Protein AF-A0A659UHC3-F1 (afdb_monomer)

Secondary structure (DSSP, 8-state):
-HHHHHHHHHHHHHTSSS----EEEE-TT--HHHHHHHHHHHHHTT-SEEEE---BS---S-SSGGGGG--S-B-SHHHHHHHHHHHHHHHHHHTTTSEEE-

Sequence (102 aa):
QLGELLSRVMAARATAIARPPVFLKIAPDLVEAELEDIAAEVIEKRIDGIIVSNTTISRPALRSGNAARETGGLSGTPLFERSTIVLAKMRKLVGPDMAIIG

pLDDT: mean 96.01, std 3.43, range [84.88, 98.88]

Foldseek 3Di:
DVLVVLLVVCVVLVPDPDNDQAEAEEALPDDLVVLLVVLVSCVVSVHQAYEQHDFDQDQDPDPPPPVSVDGDGDDDPVCVVSSVVSQVSNCVSNDDPRDYHD

Structure (mmCIF, N/CA/C/O backbone):
data_AF-A0A659UHC3-F1
#
_entry.id   AF-A0A659UHC3-F1
#
loop_
_atom_site.group_PDB
_atom_site.id
_atom_site.type_symbol
_atom_site.label_atom_id
_atom_site.label_alt_id
_atom_site.label_comp_id
_atom_site.label_asym_id
_atom_site.label_entity_id
_atom_site.label_seq_id
_atom_site.pdbx_PDB_ins_code
_atom_site.Cartn_x
_atom_site.Cartn_y
_atom_site.Cartn_z
_atom_site.occupancy
_atom_site.B_iso_or_equiv
_atom_site.auth_seq_id
_atom_site.auth_comp_id
_atom_site.auth_asym_id
_atom_site.auth_atom_id
_atom_site.pdbx_PDB_model_num
ATOM 1 N N . GLN A 1 1 ? -4.696 10.254 -11.730 1.00 85.00 1 GLN A N 1
ATOM 2 C CA . GLN A 1 1 ? -3.779 11.000 -10.829 1.00 85.00 1 GLN A CA 1
ATOM 3 C C . GLN A 1 1 ? -2.661 10.100 -10.298 1.00 85.00 1 GLN A C 1
ATOM 5 O O . GLN A 1 1 ? -1.511 10.514 -10.371 1.00 85.00 1 GLN A O 1
ATOM 10 N N . LEU A 1 2 ? -2.956 8.872 -9.842 1.00 95.19 2 LEU A N 1
ATOM 11 C CA . LEU A 1 2 ? -1.931 7.910 -9.405 1.00 95.19 2 LEU A CA 1
ATOM 12 C C . LEU A 1 2 ? -0.987 7.465 -10.536 1.00 95.19 2 LEU A C 1
ATOM 14 O O . LEU A 1 2 ? 0.224 7.578 -10.373 1.00 95.19 2 LEU A O 1
ATOM 18 N N . GLY A 1 3 ? -1.511 7.037 -11.689 1.00 96.31 3 GLY A N 1
ATOM 19 C CA . GLY A 1 3 ? -0.672 6.589 -12.808 1.00 96.31 3 GLY A CA 1
ATOM 20 C C . GLY A 1 3 ? 0.329 7.632 -13.303 1.00 96.31 3 GLY A C 1
ATOM 21 O O . GLY A 1 3 ? 1.482 7.311 -13.590 1.00 96.31 3 GLY A O 1
ATOM 22 N N . GLU A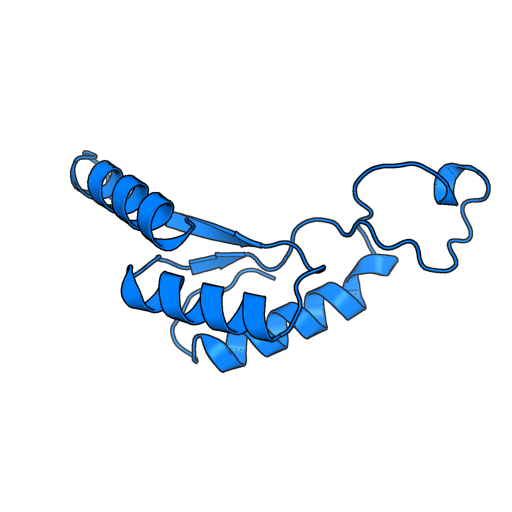 1 4 ? -0.069 8.906 -13.326 1.00 97.75 4 GLU A N 1
ATOM 23 C CA . GLU A 1 4 ? 0.821 10.028 -13.660 1.00 97.75 4 GLU A CA 1
ATOM 24 C C . GLU A 1 4 ? 1.940 10.189 -12.618 1.00 97.75 4 GLU A C 1
ATOM 26 O O . GLU A 1 4 ? 3.109 10.340 -12.975 1.00 97.75 4 GLU A O 1
ATOM 31 N N . LEU A 1 5 ? 1.605 10.105 -11.325 1.00 98.06 5 LEU A N 1
ATOM 32 C CA . LEU A 1 5 ? 2.590 10.150 -10.245 1.00 98.06 5 LEU A CA 1
ATOM 33 C C . LEU A 1 5 ? 3.602 9.006 -10.377 1.00 98.06 5 LEU A C 1
ATOM 35 O O . LEU A 1 5 ? 4.808 9.252 -10.372 1.00 98.06 5 LEU A O 1
ATOM 39 N N . LEU A 1 6 ? 3.121 7.771 -10.534 1.00 98.12 6 LEU A N 1
ATOM 40 C CA . LEU A 1 6 ? 3.979 6.597 -10.683 1.00 98.12 6 LEU A CA 1
ATOM 41 C C . LEU A 1 6 ? 4.863 6.705 -11.931 1.00 98.12 6 LEU A C 1
ATOM 43 O O . LEU A 1 6 ? 6.057 6.432 -11.853 1.00 98.12 6 LEU A O 1
ATOM 47 N N . SER A 1 7 ? 4.324 7.191 -13.053 1.00 98.06 7 SER A N 1
ATOM 48 C CA . SER A 1 7 ? 5.101 7.403 -14.283 1.00 98.06 7 SER A CA 1
ATOM 49 C C . SER A 1 7 ? 6.265 8.370 -14.056 1.00 98.06 7 SER A C 1
ATOM 51 O O . SER A 1 7 ? 7.395 8.084 -14.452 1.00 98.06 7 SER A O 1
ATOM 53 N N . ARG A 1 8 ? 6.024 9.484 -13.353 1.00 98.19 8 ARG A N 1
ATOM 54 C CA . ARG A 1 8 ? 7.072 10.464 -13.026 1.00 98.19 8 ARG A CA 1
ATOM 55 C C . ARG A 1 8 ? 8.112 9.908 -12.055 1.00 98.19 8 ARG A C 1
ATOM 57 O O . ARG A 1 8 ? 9.303 10.135 -12.255 1.00 98.19 8 ARG A O 1
ATOM 64 N N . VAL A 1 9 ? 7.688 9.156 -11.037 1.00 98.00 9 VAL A N 1
ATOM 65 C CA . VAL A 1 9 ? 8.604 8.492 -10.092 1.00 98.00 9 VAL A CA 1
ATOM 66 C C . VAL A 1 9 ? 9.496 7.490 -10.823 1.00 98.00 9 VAL A C 1
ATOM 68 O O . VAL A 1 9 ? 10.709 7.489 -10.624 1.00 98.00 9 VAL A O 1
ATOM 71 N N . MET A 1 10 ? 8.924 6.676 -11.710 1.00 97.94 10 MET A N 1
ATOM 72 C CA . MET A 1 10 ? 9.680 5.679 -12.467 1.00 97.94 10 MET A CA 1
ATOM 73 C C . MET A 1 10 ? 10.621 6.319 -13.492 1.00 97.94 10 MET A C 1
ATOM 75 O O . MET A 1 10 ? 11.741 5.837 -13.663 1.00 97.94 10 MET A O 1
ATOM 79 N N . ALA A 1 11 ? 10.228 7.437 -14.110 1.00 97.69 11 ALA A N 1
ATOM 80 C CA . ALA A 1 11 ? 11.115 8.225 -14.962 1.00 97.69 11 ALA A CA 1
ATOM 81 C C . ALA A 1 11 ? 12.309 8.790 -14.172 1.00 97.69 11 ALA A C 1
ATOM 83 O O . ALA A 1 11 ? 13.449 8.649 -14.607 1.00 97.69 11 ALA A O 1
ATOM 84 N N . ALA A 1 12 ? 12.073 9.347 -12.980 1.00 97.44 12 ALA A N 1
ATOM 85 C CA . ALA A 1 12 ? 13.145 9.831 -12.107 1.00 97.44 12 ALA A CA 1
ATOM 86 C C . ALA A 1 12 ? 14.058 8.693 -11.612 1.00 97.44 12 ALA A C 1
ATOM 88 O O . ALA A 1 12 ? 15.279 8.833 -11.582 1.00 97.44 12 ALA A O 1
ATOM 89 N N . ARG A 1 13 ? 13.488 7.526 -11.277 1.00 97.25 13 ARG A N 1
ATOM 90 C CA . ARG A 1 13 ? 14.257 6.318 -10.938 1.00 97.25 13 ARG A CA 1
ATOM 91 C C . ARG A 1 13 ? 15.157 5.888 -12.099 1.00 97.25 13 ARG A C 1
ATOM 93 O O . ARG A 1 13 ? 16.279 5.452 -11.863 1.00 97.25 13 ARG A O 1
ATOM 100 N N . ALA A 1 14 ? 14.690 6.002 -13.343 1.00 96.31 14 ALA A N 1
ATOM 101 C CA . ALA A 1 14 ? 15.458 5.603 -14.521 1.00 96.31 14 ALA A CA 1
ATOM 102 C C . ALA A 1 14 ? 16.715 6.461 -14.751 1.00 96.31 14 ALA A C 1
ATOM 104 O O . ALA A 1 14 ? 17.656 5.982 -15.378 1.00 96.31 14 ALA A O 1
ATOM 105 N N . THR A 1 15 ? 16.755 7.691 -14.225 1.00 96.56 15 THR A N 1
ATOM 106 C CA . THR A 1 15 ? 17.927 8.578 -14.315 1.00 96.56 15 THR A CA 1
ATOM 107 C C . THR A 1 15 ? 18.872 8.464 -13.116 1.00 96.56 15 THR A C 1
ATOM 109 O O . THR A 1 15 ? 19.916 9.112 -13.101 1.00 96.56 15 THR A O 1
ATOM 112 N N . ALA A 1 16 ? 18.514 7.696 -12.084 1.00 95.00 16 ALA A N 1
ATOM 113 C CA . ALA A 1 16 ? 19.335 7.542 -10.890 1.00 95.00 16 ALA A CA 1
ATOM 114 C C . ALA A 1 16 ? 20.519 6.586 -11.137 1.00 95.00 16 ALA A C 1
ATOM 116 O O . ALA A 1 16 ? 20.397 5.588 -11.846 1.00 95.00 16 ALA A O 1
ATOM 117 N N . ILE A 1 17 ? 21.674 6.888 -10.526 1.00 94.62 17 ILE A N 1
ATOM 118 C CA . ILE A 1 17 ? 22.907 6.084 -10.660 1.00 94.62 17 ILE A CA 1
ATOM 119 C C . ILE A 1 17 ? 22.683 4.659 -10.136 1.00 94.62 17 ILE A C 1
ATOM 121 O O . ILE A 1 17 ? 23.071 3.680 -10.769 1.00 94.62 17 ILE A O 1
ATOM 125 N N . ALA A 1 18 ? 22.028 4.546 -8.982 1.00 92.19 18 ALA A N 1
ATOM 126 C CA . ALA A 1 18 ? 21.470 3.291 -8.504 1.00 92.19 18 ALA A CA 1
ATOM 127 C C . ALA A 1 18 ? 20.020 3.179 -8.995 1.00 92.19 18 ALA A C 1
ATOM 129 O O . ALA A 1 18 ? 19.332 4.190 -9.089 1.00 92.19 18 ALA A O 1
ATOM 130 N N . ARG A 1 19 ? 19.530 1.960 -9.254 1.00 93.56 19 ARG A N 1
ATOM 131 C CA . ARG A 1 19 ? 18.117 1.694 -9.587 1.00 93.56 19 ARG A CA 1
ATOM 132 C C . ARG A 1 19 ? 17.377 1.182 -8.344 1.00 93.56 19 ARG A C 1
ATOM 134 O O . ARG A 1 19 ? 17.040 -0.004 -8.307 1.00 93.56 19 ARG A O 1
ATOM 141 N N . PRO A 1 20 ? 17.154 2.015 -7.306 1.00 96.94 20 PRO A N 1
ATOM 142 C CA . PRO A 1 20 ? 16.553 1.547 -6.064 1.00 96.94 20 PRO A CA 1
ATOM 143 C C . PRO A 1 20 ? 15.168 0.950 -6.339 1.00 96.94 20 PRO A C 1
ATOM 145 O O . PRO A 1 20 ? 14.470 1.452 -7.227 1.00 96.94 20 PRO A O 1
ATOM 148 N N . PRO A 1 21 ? 14.759 -0.104 -5.619 1.00 97.75 21 PRO A N 1
ATOM 149 C CA . PRO A 1 21 ? 13.389 -0.590 -5.682 1.00 97.75 21 PRO A CA 1
ATOM 150 C C . PRO A 1 21 ? 12.400 0.490 -5.233 1.00 97.75 21 PRO A C 1
ATOM 152 O O . PRO A 1 21 ? 12.633 1.182 -4.240 1.00 97.75 21 PRO A O 1
ATOM 155 N N . VAL A 1 22 ? 11.290 0.620 -5.950 1.00 98.19 22 VAL A N 1
ATOM 156 C CA . VAL A 1 22 ? 10.185 1.524 -5.638 1.00 98.19 22 VAL A CA 1
ATOM 157 C C . VAL A 1 22 ? 9.007 0.695 -5.152 1.00 98.19 22 VAL A C 1
ATOM 159 O O . VAL A 1 22 ? 8.563 -0.225 -5.833 1.00 98.19 22 VAL A O 1
ATOM 162 N N . PHE A 1 23 ? 8.494 1.047 -3.976 1.00 98.56 23 PHE A N 1
ATOM 163 C CA . PHE A 1 23 ? 7.340 0.398 -3.365 1.00 98.56 23 PHE A CA 1
ATOM 164 C C . PHE A 1 23 ? 6.209 1.403 -3.168 1.00 98.56 23 PHE A C 1
ATOM 166 O O . PHE A 1 23 ? 6.452 2.541 -2.761 1.00 98.56 23 PHE A O 1
ATOM 173 N N . LEU A 1 24 ? 4.969 0.967 -3.391 1.00 98.44 24 LEU A N 1
ATOM 174 C CA . LEU A 1 24 ? 3.779 1.746 -3.054 1.00 98.44 24 LEU A CA 1
ATOM 175 C C . LEU A 1 24 ? 3.200 1.262 -1.719 1.00 98.44 24 LEU A C 1
ATOM 177 O O . LEU A 1 24 ? 2.833 0.097 -1.592 1.00 98.44 24 LEU A O 1
ATOM 18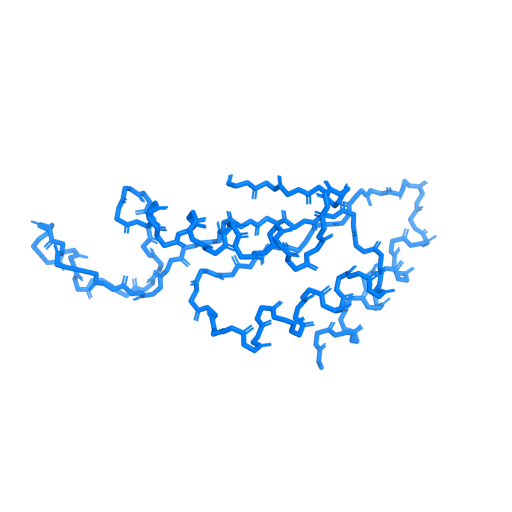1 N N . LYS A 1 25 ? 3.093 2.145 -0.719 1.00 98.69 25 LYS A N 1
ATOM 182 C CA . LYS A 1 25 ? 2.422 1.835 0.554 1.00 98.69 25 LYS A CA 1
ATOM 183 C C . LYS A 1 25 ? 0.992 2.362 0.544 1.00 98.69 25 LYS A C 1
ATOM 185 O O . LYS A 1 25 ? 0.792 3.559 0.359 1.00 98.69 25 LYS A O 1
ATOM 190 N N . ILE A 1 26 ? 0.022 1.484 0.788 1.00 98.31 26 ILE A N 1
ATOM 191 C CA . ILE A 1 26 ? -1.409 1.820 0.734 1.00 98.31 26 ILE A CA 1
ATOM 192 C C . ILE A 1 26 ? -2.060 1.842 2.121 1.00 98.31 26 ILE A C 1
ATOM 194 O O . ILE A 1 26 ? -1.579 1.218 3.072 1.00 98.31 26 ILE A O 1
ATOM 198 N N . ALA A 1 27 ? -3.164 2.579 2.243 1.00 97.56 27 ALA A N 1
ATOM 199 C CA . ALA A 1 27 ? -4.013 2.558 3.429 1.00 97.56 27 ALA A CA 1
ATOM 200 C C . ALA A 1 27 ? -4.945 1.327 3.409 1.00 97.56 27 ALA A C 1
ATOM 202 O O . ALA A 1 27 ? -5.302 0.845 2.336 1.00 97.56 27 ALA A O 1
ATOM 203 N N . PRO A 1 28 ? -5.369 0.823 4.577 1.00 97.38 28 PRO A N 1
ATOM 204 C CA . PRO A 1 28 ? -6.313 -0.290 4.680 1.00 97.38 28 PRO A CA 1
ATOM 205 C C . PRO A 1 28 ? -7.780 0.132 4.467 1.00 97.38 28 PRO A C 1
ATOM 207 O O . PRO A 1 28 ? -8.669 -0.712 4.530 1.00 97.38 28 PRO A O 1
ATOM 210 N N . ASP A 1 29 ? -8.043 1.427 4.279 1.00 96.81 29 ASP A N 1
ATOM 211 C CA . ASP A 1 29 ? -9.386 2.028 4.252 1.00 96.81 29 ASP A CA 1
ATOM 212 C C . ASP A 1 29 ? -9.934 2.231 2.829 1.00 96.81 29 ASP A C 1
ATOM 214 O O . ASP A 1 29 ? -10.823 3.050 2.622 1.00 96.81 29 ASP A O 1
ATOM 218 N N . LEU A 1 30 ? -9.384 1.500 1.859 1.00 96.56 30 LEU A N 1
ATOM 219 C CA . LEU A 1 30 ? -9.753 1.572 0.448 1.00 96.56 30 LEU A CA 1
ATOM 220 C C . LEU A 1 30 ? -10.909 0.617 0.132 1.00 96.56 30 LEU A C 1
ATOM 222 O O . LEU A 1 30 ? -10.975 -0.495 0.671 1.00 96.56 30 LEU A O 1
ATOM 226 N N . VAL A 1 31 ? -11.801 1.033 -0.765 1.00 97.06 31 VAL A N 1
ATOM 227 C CA . VAL A 1 31 ? -12.839 0.151 -1.315 1.00 97.06 31 VAL A CA 1
ATOM 228 C C . VAL A 1 31 ? -12.265 -0.755 -2.408 1.00 97.06 31 VAL A C 1
ATOM 230 O O . VAL A 1 31 ? -11.179 -0.512 -2.926 1.00 97.06 31 VAL A O 1
ATOM 233 N N . GLU A 1 32 ? -12.994 -1.814 -2.775 1.00 96.50 32 GLU A N 1
ATOM 234 C CA . GLU A 1 32 ? -12.503 -2.820 -3.734 1.00 96.50 32 GLU A CA 1
ATOM 235 C C . GLU A 1 32 ? -12.075 -2.204 -5.072 1.00 96.50 32 GLU A C 1
ATOM 237 O O . GLU A 1 32 ? -10.974 -2.475 -5.534 1.00 96.50 32 GLU A O 1
ATOM 242 N N . ALA A 1 33 ? -12.891 -1.306 -5.633 1.00 97.81 33 ALA A N 1
ATOM 243 C CA . ALA A 1 33 ? -12.579 -0.631 -6.893 1.00 97.81 33 ALA A CA 1
ATOM 244 C C . ALA A 1 33 ? -11.265 0.171 -6.822 1.00 97.81 33 ALA A C 1
ATOM 246 O O . ALA A 1 33 ? -10.480 0.160 -7.761 1.00 97.81 33 ALA A O 1
ATOM 247 N N . GLU A 1 34 ? -10.972 0.809 -5.683 1.00 98.00 34 GLU A N 1
ATOM 248 C CA . GLU A 1 34 ? -9.707 1.530 -5.503 1.00 98.00 34 GLU A CA 1
ATOM 249 C C . GLU A 1 34 ? -8.513 0.567 -5.422 1.00 98.00 34 GLU A C 1
ATOM 251 O O . GLU A 1 34 ? -7.430 0.885 -5.911 1.00 98.00 34 GLU A O 1
ATOM 256 N N . LEU A 1 35 ? -8.689 -0.615 -4.818 1.00 98.38 35 LEU A N 1
ATOM 257 C CA . LEU A 1 35 ? -7.653 -1.652 -4.790 1.00 98.38 35 LEU A CA 1
ATOM 258 C C . LEU A 1 35 ? -7.385 -2.208 -6.194 1.00 98.38 35 LEU A C 1
ATOM 260 O O . LEU A 1 35 ? -6.222 -2.407 -6.543 1.00 98.38 35 LEU A O 1
ATOM 264 N N . GLU A 1 36 ? -8.435 -2.436 -6.984 1.00 98.44 36 GLU A N 1
ATOM 265 C CA . GLU A 1 36 ? -8.344 -2.877 -8.381 1.00 98.44 36 GLU A CA 1
ATOM 266 C C . GLU A 1 36 ? -7.609 -1.843 -9.243 1.00 98.44 36 GLU A C 1
ATOM 268 O O . GLU A 1 36 ? -6.642 -2.194 -9.923 1.00 98.44 36 GLU A O 1
ATOM 273 N N . ASP A 1 37 ? -7.988 -0.567 -9.141 1.00 98.06 37 ASP A N 1
ATOM 274 C CA . ASP A 1 37 ? -7.340 0.533 -9.862 1.00 98.06 37 ASP A CA 1
ATOM 275 C C . ASP A 1 37 ? -5.854 0.655 -9.489 1.00 98.06 37 ASP A C 1
ATOM 277 O O . ASP A 1 37 ? -4.985 0.775 -10.356 1.00 98.06 37 ASP A O 1
ATOM 281 N N . ILE A 1 38 ? -5.528 0.577 -8.192 1.00 98.31 38 ILE A N 1
ATOM 282 C CA . ILE A 1 38 ? -4.136 0.606 -7.723 1.00 98.31 38 ILE A CA 1
ATOM 283 C C . ILE A 1 38 ? -3.356 -0.597 -8.256 1.00 98.31 38 ILE A C 1
ATOM 285 O O . ILE A 1 38 ? -2.217 -0.430 -8.697 1.00 98.31 38 ILE A O 1
ATOM 289 N N . ALA A 1 39 ? -3.939 -1.797 -8.215 1.00 98.31 39 ALA A N 1
ATOM 290 C CA . ALA A 1 39 ? -3.296 -3.010 -8.704 1.00 98.31 39 ALA A CA 1
ATOM 291 C C . ALA A 1 39 ? -3.029 -2.949 -10.215 1.00 98.31 39 ALA A C 1
ATOM 293 O O . ALA A 1 39 ? -1.958 -3.360 -10.663 1.00 98.31 39 ALA A O 1
ATOM 294 N N . ALA A 1 40 ? -3.949 -2.389 -11.000 1.00 98.19 40 ALA A N 1
ATOM 295 C CA . ALA A 1 40 ? -3.734 -2.172 -12.426 1.00 98.19 40 ALA A CA 1
ATOM 296 C C . ALA A 1 40 ? -2.548 -1.223 -12.672 1.00 98.19 40 ALA A C 1
ATOM 298 O O . ALA A 1 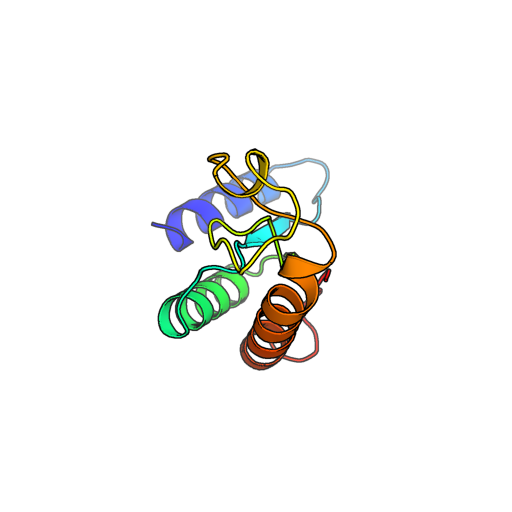40 ? -1.632 -1.553 -13.426 1.00 98.19 40 ALA A O 1
ATOM 299 N N . GLU A 1 41 ? -2.510 -0.089 -11.971 1.00 98.12 41 GLU A N 1
ATOM 300 C CA . GLU A 1 41 ? -1.469 0.932 -12.136 1.00 98.12 41 GLU A CA 1
ATOM 301 C C . GLU A 1 41 ? -0.075 0.436 -11.723 1.00 98.12 41 GLU A C 1
ATOM 303 O O . GLU A 1 41 ? 0.906 0.637 -12.440 1.00 98.12 41 GLU A O 1
ATOM 308 N N . VAL A 1 42 ? 0.056 -0.250 -10.584 1.00 97.62 42 VAL A N 1
ATOM 309 C CA . VAL A 1 42 ? 1.362 -0.767 -10.129 1.00 97.62 42 VAL A CA 1
ATOM 310 C C . VAL A 1 42 ? 1.918 -1.855 -11.051 1.00 97.62 42 VAL A C 1
ATOM 312 O O . VAL A 1 42 ? 3.135 -1.902 -11.256 1.00 97.62 42 VAL A O 1
ATOM 315 N N . ILE A 1 43 ? 1.051 -2.684 -11.646 1.00 97.75 43 ILE A N 1
ATOM 316 C CA . ILE A 1 43 ? 1.437 -3.668 -12.667 1.00 97.75 43 ILE A CA 1
ATOM 317 C C . ILE A 1 43 ? 1.862 -2.949 -13.949 1.00 97.75 43 ILE A C 1
ATOM 319 O O . ILE A 1 43 ? 2.959 -3.196 -14.456 1.00 97.75 43 ILE A O 1
ATOM 323 N N . GLU A 1 44 ? 1.032 -2.033 -14.457 1.00 97.62 44 GLU A N 1
ATOM 324 C CA . GLU A 1 44 ? 1.290 -1.309 -15.705 1.00 97.62 44 GLU A CA 1
ATOM 325 C C . GLU A 1 44 ? 2.612 -0.533 -15.637 1.00 97.62 44 GLU A C 1
ATOM 327 O O . GLU A 1 44 ? 3.437 -0.604 -16.553 1.00 97.62 44 GLU A O 1
ATOM 332 N N . LYS A 1 45 ? 2.856 0.171 -14.525 1.00 97.38 45 LYS A N 1
ATOM 333 C CA . LYS A 1 45 ? 4.071 0.976 -14.331 1.00 97.38 45 LYS A CA 1
ATOM 334 C C . LYS A 1 45 ? 5.275 0.166 -13.850 1.00 97.38 45 LYS A C 1
ATOM 336 O O . LYS A 1 45 ? 6.352 0.743 -13.698 1.00 97.38 45 LYS A O 1
ATOM 341 N N . ARG A 1 46 ? 5.128 -1.151 -13.653 1.00 96.25 46 ARG A N 1
ATOM 342 C CA . ARG A 1 46 ? 6.188 -2.070 -13.196 1.00 96.25 46 ARG A CA 1
ATOM 343 C C . ARG A 1 46 ? 6.855 -1.597 -11.901 1.00 96.25 46 ARG A C 1
ATOM 345 O O . ARG A 1 46 ? 8.082 -1.511 -11.817 1.00 96.25 46 ARG A O 1
ATOM 352 N N . ILE A 1 47 ? 6.033 -1.248 -10.915 1.00 97.81 47 ILE A N 1
ATOM 353 C CA . ILE A 1 47 ? 6.495 -0.946 -9.556 1.00 97.81 47 ILE A CA 1
ATOM 354 C C . ILE A 1 47 ? 7.077 -2.224 -8.941 1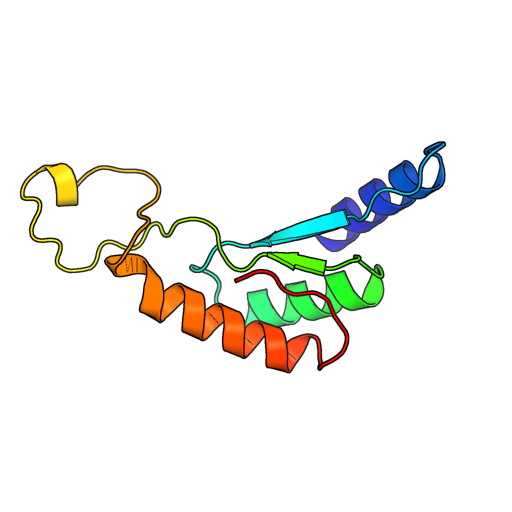.00 97.81 47 ILE A C 1
ATOM 356 O O . ILE A 1 47 ? 6.578 -3.316 -9.198 1.00 97.81 47 ILE A O 1
ATOM 360 N N . ASP A 1 48 ? 8.151 -2.099 -8.159 1.00 98.25 48 ASP A N 1
ATOM 361 C CA . ASP A 1 48 ? 8.911 -3.260 -7.681 1.00 98.25 48 ASP A CA 1
ATOM 362 C C . ASP A 1 48 ? 8.201 -3.997 -6.5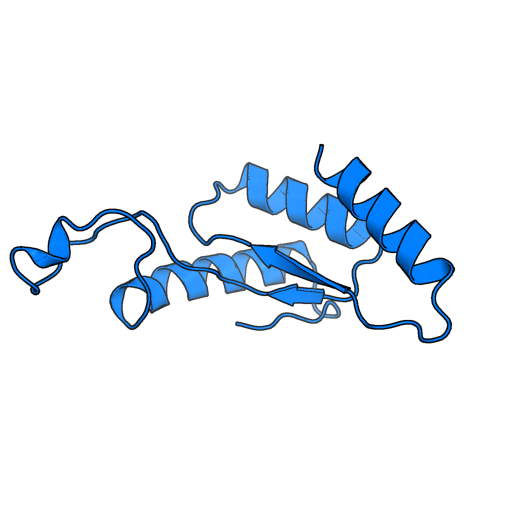20 1.00 98.25 48 ASP A C 1
ATOM 364 O O . ASP A 1 48 ? 8.510 -5.157 -6.245 1.00 98.25 48 ASP A O 1
ATOM 368 N N . GLY A 1 49 ? 7.240 -3.354 -5.845 1.00 98.44 49 GLY A N 1
ATOM 369 C CA . GLY A 1 49 ? 6.402 -4.007 -4.840 1.00 98.44 49 GLY A CA 1
ATOM 370 C C . GLY A 1 49 ? 5.367 -3.109 -4.160 1.00 98.44 49 GLY A C 1
ATOM 371 O O . GLY A 1 49 ? 5.274 -1.904 -4.406 1.00 98.44 49 GLY A O 1
ATOM 372 N N . ILE A 1 50 ? 4.580 -3.709 -3.265 1.00 98.56 50 ILE A N 1
ATOM 373 C CA . ILE A 1 50 ? 3.521 -3.030 -2.501 1.00 98.56 50 ILE A CA 1
ATOM 374 C C . ILE A 1 50 ? 3.687 -3.301 -1.006 1.00 98.56 50 ILE A C 1
ATOM 376 O O . ILE A 1 50 ? 4.071 -4.393 -0.594 1.00 98.56 50 ILE A O 1
ATOM 380 N N . ILE A 1 51 ? 3.376 -2.307 -0.176 1.00 98.88 51 ILE A N 1
ATOM 381 C CA . ILE A 1 51 ? 3.321 -2.438 1.282 1.00 98.88 51 ILE A CA 1
ATOM 382 C C . ILE A 1 51 ? 1.864 -2.293 1.732 1.00 98.88 51 ILE A C 1
ATOM 384 O O . ILE A 1 51 ? 1.233 -1.259 1.487 1.00 98.88 51 ILE A O 1
ATOM 388 N N . VAL A 1 52 ? 1.345 -3.310 2.418 1.00 98.31 52 VAL A N 1
ATOM 389 C CA . VAL A 1 52 ? -0.037 -3.385 2.902 1.00 98.31 52 VAL A CA 1
ATOM 390 C C . VAL A 1 52 ? -0.023 -3.681 4.407 1.00 98.31 52 VAL A C 1
ATOM 392 O O . VAL A 1 52 ? 0.145 -4.823 4.784 1.00 98.31 52 VAL A O 1
ATOM 395 N N . SER A 1 53 ? -0.226 -2.721 5.308 1.00 97.94 53 SER A N 1
ATOM 396 C CA . SER A 1 53 ? -0.782 -1.382 5.073 1.00 97.94 53 SER A CA 1
ATOM 397 C C . SER A 1 53 ? -0.186 -0.292 5.967 1.00 97.94 53 SER A C 1
ATOM 399 O O . SER A 1 53 ? 0.676 -0.510 6.819 1.00 97.94 53 SER A O 1
ATOM 401 N N . ASN A 1 54 ? -0.644 0.941 5.754 1.00 97.81 54 ASN A N 1
ATOM 402 C CA . ASN A 1 54 ? -0.535 2.017 6.734 1.00 97.81 54 ASN A CA 1
ATOM 403 C C . ASN A 1 54 ? -1.581 1.852 7.862 1.00 97.81 54 ASN A C 1
ATOM 405 O O . ASN A 1 54 ? -2.213 0.803 7.987 1.00 97.81 54 ASN A O 1
ATOM 409 N N . THR A 1 55 ? -1.751 2.880 8.688 1.00 97.19 55 THR A N 1
ATOM 410 C CA . THR A 1 55 ? -2.765 2.973 9.747 1.00 97.19 55 THR A CA 1
ATOM 411 C C . THR A 1 55 ? -4.186 3.134 9.200 1.00 97.19 55 THR A C 1
ATOM 413 O O . THR A 1 55 ? -4.365 3.471 8.032 1.00 97.19 55 THR A O 1
ATOM 416 N N . THR A 1 56 ? -5.199 2.901 10.043 1.00 96.50 56 THR A N 1
ATOM 417 C CA . THR A 1 56 ? -6.619 3.111 9.699 1.00 96.50 56 THR A CA 1
ATOM 418 C C . THR A 1 56 ? -7.214 4.327 10.405 1.00 96.50 56 THR A C 1
ATOM 420 O O . THR A 1 56 ? -6.897 4.602 11.564 1.00 96.50 56 THR A O 1
ATOM 423 N N . ILE A 1 57 ? -8.134 5.034 9.752 1.00 94.38 57 ILE A N 1
ATOM 424 C CA . ILE A 1 57 ? -8.973 6.046 10.419 1.00 94.38 57 ILE A CA 1
ATOM 425 C C . ILE A 1 57 ? -10.184 5.435 11.134 1.00 94.38 57 ILE A C 1
ATOM 427 O O . ILE A 1 57 ? -10.832 6.102 11.938 1.00 94.38 57 ILE A O 1
ATOM 431 N N . SER A 1 58 ? -10.497 4.163 10.880 1.00 91.25 58 SER A N 1
ATOM 432 C CA . SER A 1 58 ? -11.595 3.489 11.567 1.00 91.25 58 SER A CA 1
ATOM 433 C C . SER A 1 58 ? -11.288 3.288 13.047 1.00 91.25 58 SER A C 1
ATOM 435 O O . SER A 1 58 ? -10.170 2.963 13.451 1.00 91.25 58 SER A O 1
ATOM 437 N N . ARG A 1 59 ? -12.318 3.485 13.868 1.00 90.94 59 ARG A N 1
ATOM 438 C CA . ARG A 1 59 ? -12.266 3.323 15.319 1.00 90.94 59 ARG A CA 1
ATOM 439 C C . ARG A 1 59 ? -13.253 2.225 15.715 1.00 90.94 59 ARG A C 1
ATOM 441 O O . ARG A 1 59 ? -14.433 2.523 15.893 1.00 90.94 59 ARG A O 1
ATOM 448 N N . PRO A 1 60 ? -12.815 0.952 15.805 1.00 87.69 60 PRO A N 1
ATOM 449 C CA . PRO A 1 60 ? -13.649 -0.092 16.394 1.00 87.69 60 PRO A CA 1
ATOM 450 C C . PRO A 1 60 ? -13.901 0.223 17.877 1.00 87.69 60 PRO A C 1
ATOM 452 O O . PRO A 1 60 ? -13.385 1.206 18.408 1.00 87.69 60 PRO A O 1
ATOM 455 N N . ALA A 1 61 ? -14.681 -0.604 18.571 1.00 88.31 61 ALA A N 1
ATOM 456 C CA . ALA A 1 61 ? -14.929 -0.430 20.001 1.00 88.31 61 ALA A CA 1
ATOM 457 C C . ALA A 1 61 ? -13.634 -0.622 20.826 1.00 88.31 61 ALA A C 1
ATOM 459 O O . ALA A 1 61 ? -13.333 -1.712 21.314 1.00 88.31 61 ALA A O 1
ATOM 460 N N . LEU A 1 62 ? -12.841 0.445 20.950 1.00 90.56 62 LEU A N 1
ATOM 461 C CA . LEU A 1 62 ? -11.585 0.470 21.690 1.00 90.56 62 LEU A CA 1
ATOM 462 C C . LEU A 1 62 ? -11.852 0.611 23.191 1.00 90.56 62 LEU A C 1
ATOM 464 O O . LEU A 1 62 ? -12.707 1.379 23.625 1.00 90.56 62 LEU A O 1
ATOM 468 N N . ARG A 1 63 ? -11.069 -0.106 24.001 1.00 89.12 63 ARG A N 1
ATOM 469 C CA . ARG A 1 63 ? -11.180 -0.093 25.472 1.00 89.12 63 ARG A CA 1
ATOM 470 C C . ARG A 1 63 ? -10.409 1.052 26.136 1.00 89.12 63 ARG A C 1
ATOM 472 O O . ARG A 1 63 ? -10.476 1.209 27.348 1.00 89.12 63 ARG A O 1
ATOM 479 N N . SER A 1 64 ? -9.681 1.852 25.361 1.00 87.62 64 SER A N 1
ATOM 480 C CA . SER A 1 64 ? -8.746 2.882 25.835 1.00 87.62 64 SER A CA 1
ATOM 481 C C . SER A 1 64 ? -9.410 4.199 26.277 1.00 87.62 64 SER A C 1
ATOM 483 O O . SER A 1 64 ? -8.758 5.242 26.324 1.00 87.62 64 SER A O 1
ATOM 485 N N . GLY A 1 65 ? -10.702 4.176 26.625 1.00 87.50 65 GLY A N 1
ATOM 486 C CA . GLY A 1 65 ? -11.421 5.335 27.159 1.00 87.50 65 GLY A CA 1
ATOM 487 C C . GLY A 1 65 ? -11.350 6.553 26.233 1.00 87.50 65 GLY A C 1
ATOM 488 O O . GLY A 1 65 ? -11.742 6.477 25.072 1.00 87.50 65 GLY A O 1
ATOM 489 N N . ASN A 1 66 ? -10.835 7.679 26.737 1.00 85.75 66 ASN A N 1
ATOM 490 C CA . ASN A 1 66 ? -10.736 8.927 25.970 1.00 85.75 66 ASN A CA 1
ATOM 491 C C . ASN A 1 66 ? -9.830 8.811 24.735 1.00 85.75 66 ASN A C 1
ATOM 493 O O . ASN A 1 66 ? -10.141 9.422 23.714 1.00 85.75 66 ASN A O 1
ATOM 497 N N . ALA A 1 67 ? -8.782 7.980 24.786 1.00 84.88 67 ALA A N 1
ATOM 498 C CA . ALA A 1 67 ? -7.889 7.768 23.645 1.00 84.88 67 ALA A CA 1
ATOM 499 C C . ALA A 1 67 ? -8.608 7.102 22.456 1.00 84.88 67 ALA A C 1
ATOM 501 O O . ALA A 1 67 ? -8.193 7.240 21.309 1.00 84.88 67 ALA A O 1
ATOM 502 N N . ALA A 1 68 ? -9.746 6.435 22.690 1.00 89.38 68 ALA A N 1
ATOM 503 C CA . ALA A 1 68 ? -10.575 5.892 21.615 1.00 89.38 68 ALA A CA 1
ATOM 504 C C . ALA A 1 68 ? -11.152 6.977 20.685 1.00 89.38 68 ALA A C 1
ATOM 506 O O . ALA A 1 68 ? -11.549 6.669 19.562 1.00 89.38 68 ALA A O 1
ATOM 507 N N . ARG A 1 69 ? -11.212 8.234 21.150 1.00 88.38 69 ARG A N 1
ATOM 508 C CA . ARG A 1 69 ? -11.761 9.384 20.415 1.00 88.38 69 ARG A CA 1
ATOM 509 C C . ARG A 1 69 ? -10.689 10.252 19.756 1.00 88.38 69 ARG A C 1
ATOM 511 O O . ARG A 1 69 ? -11.032 11.260 19.145 1.00 88.38 69 ARG A O 1
ATOM 518 N N . GLU A 1 70 ? -9.414 9.891 19.881 1.00 92.62 70 GLU A N 1
ATOM 519 C CA . GLU A 1 70 ? -8.331 10.623 19.226 1.00 92.62 70 GLU A CA 1
ATOM 520 C C . GLU A 1 70 ? -8.459 10.553 17.705 1.00 92.62 70 GLU A C 1
ATOM 522 O O . GLU A 1 70 ? -8.788 9.509 17.126 1.00 92.62 70 GLU A O 1
ATOM 527 N N . THR A 1 71 ? -8.162 11.674 17.054 1.00 90.75 71 THR A N 1
ATOM 528 C CA . THR A 1 71 ? -8.068 11.772 15.599 1.00 90.75 71 THR A CA 1
ATOM 529 C C . THR A 1 71 ? -6.729 11.207 15.108 1.00 90.75 71 THR A C 1
ATOM 531 O O . THR A 1 71 ? -5.798 11.000 15.881 1.00 90.75 71 THR A O 1
ATOM 534 N N . GLY A 1 72 ? -6.629 10.907 13.812 1.00 92.62 72 GLY A N 1
ATOM 535 C CA . GLY A 1 72 ? -5.421 10.334 13.206 1.00 92.62 72 GLY A CA 1
ATOM 536 C C . GLY A 1 72 ? -5.496 8.820 12.986 1.00 92.62 72 GLY A C 1
ATOM 537 O O . GLY A 1 72 ? -6.570 8.217 13.023 1.00 92.62 72 GLY A O 1
ATOM 538 N N . GLY A 1 73 ? -4.352 8.193 12.723 1.00 95.19 73 GLY A N 1
ATOM 539 C CA . GLY A 1 73 ? -4.275 6.775 12.365 1.00 95.19 73 GLY A CA 1
ATOM 540 C C . GLY A 1 73 ? -4.188 5.834 13.570 1.00 95.19 73 GLY A C 1
ATOM 541 O O . GLY A 1 73 ? -3.359 6.037 14.449 1.00 95.19 73 GLY A O 1
ATOM 542 N N . LEU A 1 74 ? -4.995 4.771 13.577 1.00 95.81 74 LEU A N 1
ATOM 543 C CA . LEU A 1 74 ? -4.911 3.651 14.515 1.00 95.81 74 LEU A CA 1
ATOM 544 C C . LEU A 1 74 ? -4.049 2.529 13.928 1.00 95.81 74 LEU A C 1
ATOM 546 O O . LEU A 1 74 ? -4.184 2.167 12.756 1.00 95.81 74 LEU A O 1
ATOM 550 N N . SER A 1 75 ? -3.181 1.970 14.764 1.00 95.31 75 SER A N 1
ATOM 551 C CA . SER A 1 75 ? -2.290 0.850 14.455 1.00 95.31 75 SER A CA 1
ATOM 552 C C . SER A 1 75 ? -2.407 -0.254 15.517 1.00 95.31 75 SER A C 1
ATOM 554 O O . SER A 1 75 ? -3.214 -0.165 16.445 1.00 95.31 75 SER A O 1
ATOM 556 N N . GLY A 1 76 ? -1.597 -1.307 15.383 1.00 94.88 76 GLY A N 1
ATOM 557 C CA . GLY A 1 76 ? -1.524 -2.405 16.347 1.00 94.88 76 GLY A CA 1
ATOM 558 C C . GLY A 1 76 ? -2.640 -3.436 16.183 1.00 94.88 76 GLY A C 1
ATOM 559 O O . GLY A 1 76 ? -3.258 -3.541 15.125 1.00 94.88 76 GLY A O 1
ATOM 560 N N . THR A 1 77 ? -2.904 -4.208 17.240 1.00 95.38 77 THR A N 1
ATOM 561 C CA . THR A 1 77 ? -3.849 -5.341 17.228 1.00 95.38 77 THR A CA 1
ATOM 562 C C . THR A 1 77 ? -5.219 -5.029 16.611 1.00 95.38 77 THR A C 1
ATOM 564 O O . THR A 1 77 ? -5.684 -5.845 15.819 1.00 95.38 77 THR A O 1
ATOM 567 N N . PRO A 1 78 ? -5.866 -3.873 16.877 1.00 94.06 78 PRO A N 1
ATOM 568 C CA . PRO A 1 78 ? -7.170 -3.567 16.281 1.00 94.06 78 PRO A CA 1
ATOM 569 C C . PRO A 1 78 ? -7.161 -3.440 14.749 1.00 94.06 78 PRO A C 1
ATOM 571 O O . PRO A 1 78 ? -8.215 -3.539 14.129 1.00 94.06 78 PRO A O 1
ATOM 574 N N . LEU A 1 79 ? -5.996 -3.194 14.140 1.00 96.75 79 LEU A N 1
ATOM 575 C CA . LEU A 1 79 ? -5.838 -3.081 12.690 1.00 96.75 79 LEU A CA 1
ATOM 576 C C . LEU A 1 79 ? -5.584 -4.439 12.012 1.00 96.75 79 LEU A C 1
ATOM 578 O O . LEU A 1 79 ? -5.867 -4.573 10.823 1.00 96.75 79 LEU A O 1
ATOM 582 N N . PHE A 1 80 ? -5.086 -5.437 12.749 1.00 97.06 80 PHE A N 1
ATOM 583 C CA . PHE A 1 80 ? -4.529 -6.677 12.193 1.00 97.06 80 PHE A CA 1
ATOM 584 C C . PHE A 1 80 ? -5.475 -7.415 11.236 1.00 97.06 80 PHE 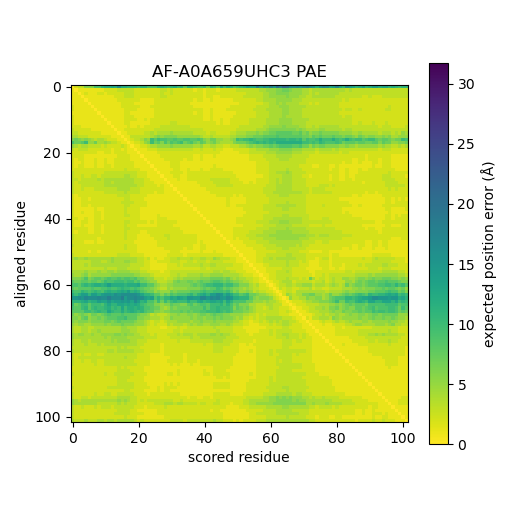A C 1
ATOM 586 O O . PHE A 1 80 ? -5.072 -7.807 10.143 1.00 97.06 80 PHE A O 1
ATOM 593 N N . GLU A 1 81 ? -6.740 -7.589 11.621 1.00 96.94 81 GLU A N 1
ATOM 594 C CA . GLU A 1 81 ? -7.726 -8.272 10.777 1.00 96.94 81 GLU A CA 1
ATOM 595 C C . GLU A 1 81 ? -7.945 -7.517 9.460 1.00 96.94 81 GLU A C 1
ATOM 597 O O . GLU A 1 81 ? -7.861 -8.099 8.378 1.00 96.94 81 GLU A O 1
ATOM 602 N N . ARG A 1 82 ? -8.145 -6.196 9.536 1.00 96.56 82 ARG A N 1
ATOM 603 C CA . ARG A 1 82 ? -8.376 -5.368 8.350 1.00 96.56 82 ARG A CA 1
ATOM 604 C C . ARG A 1 82 ? -7.158 -5.351 7.431 1.00 96.56 82 ARG A C 1
ATOM 606 O O . ARG A 1 82 ? -7.321 -5.557 6.230 1.00 96.56 82 ARG A O 1
ATOM 613 N N . SER A 1 83 ? -5.957 -5.120 7.964 1.00 98.00 83 SER A N 1
ATOM 614 C CA . SER A 1 83 ? -4.740 -5.091 7.145 1.00 98.00 83 SER A CA 1
ATOM 615 C C . SER A 1 83 ? -4.493 -6.443 6.477 1.00 98.00 83 SER A C 1
ATOM 617 O O . SER A 1 83 ? -4.157 -6.477 5.298 1.00 98.00 83 SER A O 1
ATOM 619 N N . THR A 1 84 ? -4.762 -7.552 7.173 1.00 98.38 84 THR A N 1
ATOM 620 C CA . THR A 1 84 ? -4.620 -8.910 6.624 1.00 98.38 84 THR A CA 1
ATOM 621 C C . THR A 1 84 ? -5.623 -9.189 5.500 1.00 98.38 84 THR A C 1
ATOM 623 O O . THR A 1 84 ? -5.263 -9.792 4.489 1.00 98.38 84 THR A O 1
ATOM 626 N N . ILE A 1 85 ? -6.869 -8.718 5.622 1.00 98.31 85 ILE A N 1
ATOM 627 C CA . ILE A 1 85 ? -7.869 -8.837 4.548 1.00 98.31 85 ILE A CA 1
ATOM 628 C C . ILE A 1 85 ? -7.418 -8.061 3.307 1.00 98.31 85 ILE A C 1
ATOM 630 O O . ILE A 1 85 ? -7.446 -8.606 2.203 1.00 98.31 85 ILE A O 1
ATOM 634 N N . VAL A 1 86 ? -6.975 -6.811 3.472 1.00 98.44 86 VAL A N 1
ATOM 635 C CA . VAL A 1 86 ? -6.492 -5.988 2.349 1.00 98.44 86 VAL A CA 1
ATOM 636 C C . VAL A 1 86 ? -5.234 -6.603 1.732 1.00 98.44 86 VAL A C 1
ATOM 638 O O . VAL A 1 86 ? -5.120 -6.655 0.510 1.00 98.44 86 VAL A O 1
ATOM 641 N N . LEU A 1 87 ? -4.331 -7.149 2.551 1.00 98.62 87 LEU A N 1
ATOM 642 C CA . LEU A 1 87 ? -3.133 -7.860 2.102 1.00 98.62 87 LEU A CA 1
ATOM 643 C C . LEU A 1 87 ? -3.496 -9.051 1.207 1.00 98.62 87 LEU A C 1
ATOM 645 O O . LEU A 1 87 ? -2.948 -9.204 0.114 1.00 98.62 87 LEU A O 1
ATOM 649 N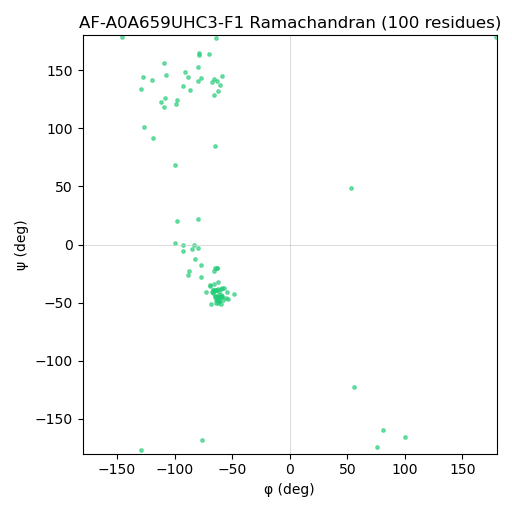 N . ALA A 1 88 ? -4.456 -9.870 1.642 1.00 98.56 88 ALA A N 1
ATOM 650 C CA . ALA A 1 88 ? -4.925 -11.024 0.886 1.00 98.56 88 ALA A CA 1
ATOM 651 C C . ALA A 1 88 ? -5.621 -10.625 -0.426 1.00 98.56 88 ALA A C 1
ATOM 653 O O . ALA A 1 88 ? -5.407 -11.274 -1.451 1.00 98.56 88 ALA A O 1
ATOM 654 N N . LYS A 1 89 ? -6.431 -9.557 -0.416 1.00 98.56 89 LYS A N 1
ATOM 655 C CA . LYS A 1 89 ? -7.057 -9.011 -1.632 1.00 98.56 89 LYS A CA 1
ATOM 656 C C . LYS A 1 89 ? -6.007 -8.521 -2.620 1.00 98.56 89 LYS A C 1
ATOM 658 O O . LYS A 1 89 ? -6.002 -8.957 -3.766 1.00 98.56 89 LYS A O 1
ATOM 663 N N . MET A 1 90 ? -5.061 -7.709 -2.152 1.00 98.56 90 MET A N 1
ATOM 664 C CA . MET A 1 90 ? -4.000 -7.176 -2.998 1.00 98.56 90 MET A CA 1
ATOM 665 C C . MET A 1 90 ? -3.163 -8.298 -3.611 1.00 98.56 90 MET A C 1
ATOM 667 O O . MET A 1 90 ? -2.942 -8.289 -4.815 1.00 98.56 90 MET A O 1
ATOM 671 N N . ARG A 1 91 ? -2.798 -9.332 -2.836 1.00 98.44 91 ARG A N 1
ATOM 672 C CA . ARG A 1 91 ? -2.113 -10.527 -3.362 1.00 98.44 91 ARG A CA 1
ATOM 673 C C . ARG A 1 91 ? -2.875 -11.194 -4.511 1.00 98.44 91 ARG A C 1
ATOM 675 O O . ARG A 1 91 ? -2.247 -11.620 -5.475 1.00 98.44 91 ARG A O 1
ATOM 682 N N . LYS A 1 92 ? -4.204 -11.296 -4.433 1.00 98.56 92 LYS A N 1
ATOM 683 C CA . LYS A 1 92 ? -5.010 -11.858 -5.531 1.00 98.56 92 LYS A CA 1
ATOM 684 C C . LYS A 1 92 ? -4.969 -10.976 -6.779 1.00 98.56 92 LYS A C 1
ATOM 686 O O . LYS A 1 92 ? -4.887 -11.515 -7.875 1.00 98.56 92 LYS A O 1
ATOM 691 N N . LEU A 1 93 ? -4.997 -9.655 -6.605 1.00 98.56 93 LEU A N 1
ATOM 692 C CA . LEU A 1 93 ? -5.004 -8.693 -7.709 1.00 98.56 93 LEU A CA 1
ATOM 693 C C . LEU A 1 93 ? -3.648 -8.598 -8.423 1.00 98.56 93 LEU A C 1
ATOM 695 O O . LEU A 1 93 ? -3.609 -8.550 -9.647 1.00 98.56 93 LEU A O 1
ATOM 699 N N . VAL A 1 94 ? -2.533 -8.610 -7.681 1.00 98.06 94 VAL A N 1
ATOM 700 C CA . VAL A 1 94 ? -1.185 -8.429 -8.262 1.00 98.06 94 VAL A CA 1
ATOM 701 C C . VAL A 1 94 ? -0.466 -9.726 -8.630 1.00 98.06 94 VAL A C 1
ATOM 703 O O . VAL A 1 94 ? 0.656 -9.693 -9.134 1.00 98.06 94 VAL A O 1
ATOM 706 N N . GLY A 1 95 ? -1.098 -10.874 -8.384 1.00 97.81 95 GLY A N 1
ATOM 707 C CA . GLY A 1 95 ? -0.548 -12.186 -8.711 1.00 97.81 95 GLY A CA 1
ATOM 708 C C . GLY A 1 95 ? 0.562 -12.658 -7.759 1.00 97.81 95 GLY A C 1
ATOM 709 O O . GLY A 1 95 ? 0.828 -12.032 -6.729 1.0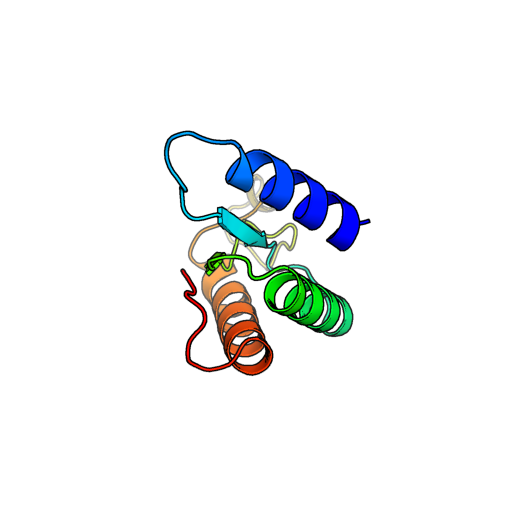0 97.81 95 GLY A O 1
ATOM 710 N N . PRO A 1 96 ? 1.201 -13.806 -8.053 1.00 96.56 96 PRO A N 1
ATOM 711 C CA . PRO A 1 96 ? 2.138 -14.463 -7.138 1.00 96.56 96 PRO A CA 1
ATOM 712 C C . PRO A 1 96 ? 3.526 -13.807 -7.087 1.00 96.56 96 PRO A C 1
ATOM 714 O O . PRO A 1 96 ? 4.176 -13.865 -6.047 1.00 96.56 96 PRO A O 1
ATOM 717 N N . ASP A 1 97 ? 3.958 -13.158 -8.168 1.00 96.31 97 ASP A N 1
ATOM 718 C CA . ASP A 1 97 ? 5.362 -12.758 -8.341 1.00 96.31 97 ASP A CA 1
ATOM 719 C C . ASP A 1 97 ? 5.689 -11.383 -7.747 1.00 96.31 97 ASP A C 1
ATOM 721 O O . ASP A 1 97 ? 6.828 -11.122 -7.362 1.00 96.31 97 ASP A O 1
ATOM 725 N N . MET A 1 98 ? 4.695 -10.492 -7.645 1.00 97.56 98 MET A N 1
ATOM 726 C CA . MET A 1 98 ? 4.888 -9.152 -7.088 1.00 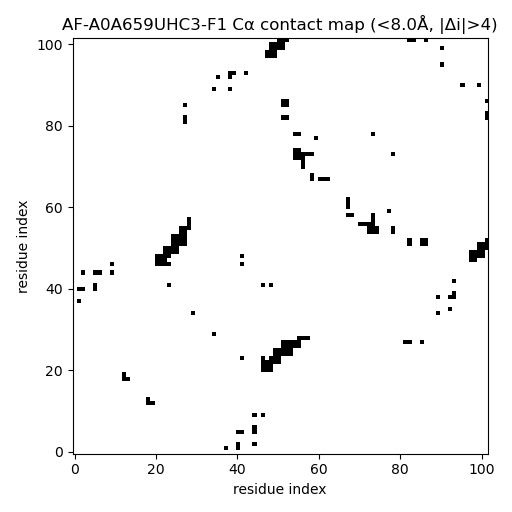97.56 98 MET A CA 1
ATOM 727 C C . MET A 1 98 ? 5.319 -9.238 -5.616 1.00 97.56 98 MET A C 1
ATOM 729 O O . MET A 1 98 ? 4.684 -9.929 -4.805 1.00 97.56 98 MET A O 1
ATOM 733 N N . ALA A 1 99 ? 6.363 -8.496 -5.239 1.00 98.38 99 ALA A N 1
ATOM 734 C CA . ALA A 1 99 ? 6.774 -8.396 -3.845 1.00 98.38 99 ALA A CA 1
ATOM 735 C C . ALA A 1 99 ? 5.690 -7.675 -3.030 1.00 98.38 99 ALA A C 1
ATOM 737 O O . ALA A 1 99 ? 5.247 -6.582 -3.390 1.00 98.38 99 ALA A O 1
ATOM 738 N N . ILE A 1 100 ? 5.270 -8.279 -1.915 1.00 98.38 100 ILE A N 1
ATOM 739 C CA . ILE A 1 100 ? 4.348 -7.647 -0.968 1.00 98.38 100 ILE A CA 1
ATOM 740 C C . ILE A 1 100 ? 4.921 -7.742 0.440 1.00 98.38 100 ILE A C 1
ATOM 742 O O . ILE A 1 100 ? 5.363 -8.812 0.858 1.00 98.38 100 ILE A O 1
ATOM 746 N N . ILE A 1 101 ? 4.870 -6.627 1.162 1.00 98.62 101 ILE A N 1
ATOM 747 C CA . ILE A 1 101 ? 5.210 -6.535 2.582 1.00 98.62 101 ILE A CA 1
ATOM 748 C C . ILE A 1 101 ? 3.913 -6.299 3.361 1.00 98.62 101 ILE A C 1
ATOM 750 O O . ILE A 1 101 ? 3.231 -5.303 3.110 1.00 98.62 101 ILE A O 1
ATOM 754 N N . GLY A 1 102 ? 3.579 -7.235 4.253 1.00 96.88 102 GLY A N 1
ATOM 755 C CA . GLY A 1 102 ? 2.442 -7.161 5.181 1.00 96.88 102 GLY A CA 1
ATOM 756 C C . GLY A 1 102 ? 2.764 -6.402 6.462 1.00 96.88 102 GLY A C 1
ATOM 757 O O . GLY A 1 102 ? 3.937 -6.485 6.891 1.00 96.88 102 GLY A O 1
#

Nearest PDB structures (foldseek):
  6lzl-assembly1_A  TM=9.619E-01  e=2.070E-08  Homo sapiens
  6cjg-assembly1_A  TM=9.616E-01  e=3.255E-08  Homo sapiens
  6vnd-assembly1_A  TM=9.610E-01  e=4.216E-08  Homo sapiens
  7ut5-assembly2_B  TM=9.414E-01  e=1.042E-07  Acinetobacter baumannii
  7ut5-assembly1_A  TM=9.392E-01  e=2.750E-07  Acinetobacter baumannii

Mean predicted aligned error: 3.1 Å

Solvent-accessible surface area (backbone atoms only — not comparable to full-atom values): 6086 Å² total; per-residue (Å²): 113,65,60,61,51,52,50,52,52,53,54,54,44,71,73,40,96,62,76,75,85,46,68,52,74,40,61,51,82,65,54,70,69,56,51,52,54,50,37,51,41,42,59,75,70,62,51,58,26,39,33,32,50,57,50,29,77,73,73,71,98,57,88,62,63,74,66,52,72,59,83,65,68,42,65,63,78,88,34,50,66,55,30,51,53,49,37,55,51,48,44,68,67,54,42,88,82,56,45,71,46,111

Radius of gyration: 15.84 Å; Cα contacts (8 Å, |Δi|>4): 114; chains: 1; bounding box: 38×26×43 Å